Protein AF-A0A4Y9SA86-F1 (afdb_monomer_lite)

Sequence (161 aa):
MYVASLLFSCQLIPAGIRKAISAWRLDRHDAPFGTLFRFHHAPWYYLLTGADFKAGEKPDMVRVSAIVEVGKEPILYVGGLDDFFFAADGQLDRIVLQQVVRRPLSSDKPAAVSHCGNAEEAESGRFYPIDGDYLVIRYSDVKTLNVQFIKLTSSPMTTEA

Foldseek 3Di:
DVVVVVVVCVVVVVVVVLCCCVVVVCCAPPHDCVVVSPPPQAPVVCQQQVSPDDPVGGFPWKKKWFFFQDPNWTKIKIFTWDDWDADPSNHTFKTKGAFIWIATPVPDDDDPDPPDDDPVVVVVVRTHTDPDGIDMDTPVRTPDMDMDGHHDDPDPPPPDD

Organism: NCBI:txid2561931

Radius of gyration: 22.37 Å; chains: 1; bounding box: 58×39×77 Å

Structure (mmCIF, N/CA/C/O backbone):
data_AF-A0A4Y9SA86-F1
#
_entry.id   AF-A0A4Y9SA86-F1
#
loop_
_atom_site.group_PDB
_atom_site.id
_atom_site.type_symbol
_atom_site.label_atom_id
_atom_site.label_alt_id
_atom_site.label_comp_id
_atom_site.label_asym_id
_atom_site.label_entity_id
_atom_site.label_seq_id
_atom_site.pdbx_PDB_ins_code
_atom_site.Cartn_x
_atom_site.Cartn_y
_atom_site.Cartn_z
_atom_site.occupancy
_atom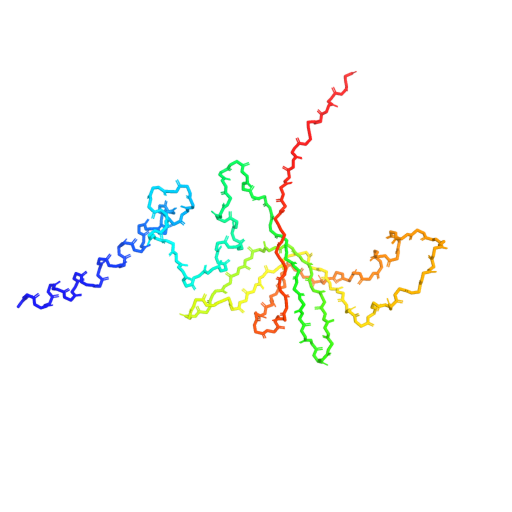_site.B_iso_or_equiv
_atom_site.auth_seq_id
_atom_site.auth_comp_id
_atom_site.auth_asym_id
_atom_site.auth_atom_id
_atom_site.pdbx_PDB_model_num
ATOM 1 N N . MET A 1 1 ? -0.689 -18.149 -45.519 1.00 65.19 1 MET A N 1
ATOM 2 C CA . MET A 1 1 ? 0.500 -18.009 -44.642 1.00 65.19 1 MET A CA 1
ATOM 3 C C . MET A 1 1 ? 0.654 -16.619 -44.023 1.00 65.19 1 MET A C 1
ATOM 5 O O . MET A 1 1 ? 1.072 -16.551 -42.879 1.00 65.19 1 MET A O 1
ATOM 9 N N . TYR A 1 2 ? 0.242 -15.537 -44.692 1.00 75.75 2 TYR A N 1
ATOM 10 C CA . TYR A 1 2 ? 0.373 -14.160 -44.182 1.00 75.75 2 TYR A CA 1
ATOM 11 C C . TYR A 1 2 ? -0.388 -13.868 -42.872 1.00 75.75 2 TYR A C 1
ATOM 13 O O . TYR A 1 2 ? 0.115 -13.179 -41.994 1.00 75.75 2 TYR A O 1
ATOM 21 N N . VAL A 1 3 ? -1.593 -14.427 -42.707 1.00 81.31 3 VAL A N 1
ATOM 22 C CA . VAL A 1 3 ? -2.420 -14.218 -41.500 1.00 81.31 3 VAL A CA 1
ATOM 23 C C . VAL A 1 3 ? -1.797 -14.878 -40.266 1.00 81.31 3 VAL A C 1
ATOM 25 O O . VAL A 1 3 ? -1.801 -14.295 -39.187 1.00 81.31 3 VAL A O 1
ATOM 28 N N . ALA A 1 4 ? -1.204 -16.064 -40.428 1.00 80.88 4 ALA A N 1
ATOM 29 C CA . ALA A 1 4 ? -0.566 -16.787 -39.331 1.00 80.88 4 ALA A CA 1
ATOM 30 C C . ALA A 1 4 ? 0.679 -16.052 -38.818 1.00 80.88 4 ALA A C 1
ATOM 32 O O . ALA A 1 4 ? 0.828 -15.896 -37.610 1.00 80.88 4 ALA A O 1
ATOM 33 N N . SER A 1 5 ? 1.525 -15.533 -39.718 1.00 84.00 5 SER A N 1
ATOM 34 C CA . SER A 1 5 ? 2.666 -14.701 -39.322 1.00 84.00 5 SER A CA 1
ATOM 35 C C . SER A 1 5 ? 2.214 -13.406 -38.645 1.00 84.00 5 SER A C 1
ATOM 37 O O . SER A 1 5 ? 2.801 -13.025 -37.641 1.00 84.00 5 SER A O 1
ATOM 39 N N . LEU A 1 6 ? 1.134 -12.771 -39.119 1.00 82.75 6 LEU A N 1
ATOM 40 C CA . LEU A 1 6 ? 0.610 -11.538 -38.523 1.00 82.75 6 LEU A CA 1
ATOM 41 C C . LEU A 1 6 ? 0.074 -11.760 -37.098 1.00 82.75 6 LEU A C 1
ATOM 43 O O . LEU A 1 6 ? 0.356 -10.965 -36.205 1.00 82.75 6 LEU A O 1
ATOM 47 N N . LEU A 1 7 ? -0.642 -12.867 -36.866 1.00 80.94 7 LEU A N 1
ATOM 48 C CA . LEU A 1 7 ? -1.132 -13.255 -35.538 1.00 80.94 7 LEU A CA 1
ATOM 49 C C . LEU A 1 7 ? 0.018 -13.595 -34.583 1.00 80.94 7 LEU A C 1
ATOM 51 O O . LEU A 1 7 ? -0.008 -13.190 -33.422 1.00 80.94 7 LEU A O 1
ATOM 55 N N . PHE A 1 8 ? 1.051 -14.285 -35.074 1.00 83.06 8 PHE A N 1
ATOM 56 C CA . PHE A 1 8 ? 2.235 -14.610 -34.278 1.00 83.06 8 PHE A CA 1
ATOM 57 C C . PHE A 1 8 ? 3.008 -13.347 -33.877 1.00 83.06 8 PHE A C 1
ATOM 59 O O . PHE A 1 8 ? 3.344 -13.161 -32.707 1.00 83.06 8 PHE A O 1
ATOM 66 N N . SER A 1 9 ? 3.228 -12.434 -34.826 1.00 78.94 9 SER A N 1
ATOM 67 C CA . SER A 1 9 ? 3.854 -11.135 -34.570 1.00 78.94 9 SER A CA 1
ATOM 68 C C . SER A 1 9 ? 3.028 -10.282 -33.602 1.00 78.94 9 SER A C 1
ATOM 70 O O . SER A 1 9 ? 3.594 -9.661 -32.706 1.00 78.94 9 SER A O 1
ATOM 72 N N . CYS A 1 10 ? 1.696 -10.299 -33.714 1.00 84.62 10 CYS A N 1
ATOM 73 C CA . CYS A 1 10 ? 0.794 -9.560 -32.828 1.00 84.62 10 CYS A CA 1
ATOM 74 C C . CYS A 1 10 ? 0.852 -10.036 -31.365 1.00 84.62 10 CYS A C 1
ATOM 76 O O . CYS A 1 10 ? 0.627 -9.235 -30.467 1.00 84.62 10 CYS A O 1
ATOM 78 N N . GLN A 1 11 ? 1.200 -11.298 -31.105 1.00 79.88 11 GLN A N 1
ATOM 79 C CA . GLN A 1 11 ? 1.331 -11.832 -29.741 1.00 79.88 11 GLN A CA 1
ATOM 80 C C . GLN A 1 11 ? 2.756 -11.680 -29.185 1.00 79.88 11 GLN A C 1
ATOM 82 O O . GLN A 1 11 ? 2.944 -11.314 -28.023 1.00 79.88 11 GLN A O 1
ATOM 87 N N . LEU A 1 12 ? 3.778 -11.922 -30.013 1.00 83.50 12 LEU A N 1
ATOM 88 C CA . LEU A 1 12 ? 5.174 -11.888 -29.570 1.00 83.50 12 LEU A CA 1
ATOM 89 C C . LEU A 1 12 ? 5.708 -10.470 -29.368 1.00 83.50 12 LEU A C 1
ATOM 91 O O . LEU A 1 12 ? 6.453 -10.237 -28.417 1.00 83.50 12 LEU A O 1
ATOM 95 N N . ILE A 1 13 ? 5.339 -9.525 -30.237 1.00 81.19 13 ILE A N 1
ATOM 96 C CA . ILE A 1 13 ? 5.860 -8.155 -30.171 1.00 81.19 13 ILE A CA 1
ATOM 97 C C . ILE A 1 13 ? 5.429 -7.464 -28.863 1.00 81.19 13 ILE A C 1
ATOM 99 O O . ILE A 1 13 ? 6.310 -6.979 -28.151 1.00 81.19 13 ILE A O 1
ATOM 103 N N . PRO A 1 14 ? 4.143 -7.471 -28.449 1.00 81.12 14 PRO A N 1
ATOM 104 C CA . PRO A 1 14 ? 3.737 -6.858 -27.184 1.00 81.12 14 PRO A CA 1
ATOM 105 C C . PRO A 1 14 ? 4.339 -7.552 -25.962 1.00 81.12 14 PRO A C 1
ATOM 107 O O . PRO A 1 14 ? 4.722 -6.880 -25.006 1.00 81.12 14 PRO A O 1
ATOM 110 N N . ALA A 1 15 ? 4.464 -8.884 -25.988 1.00 79.75 15 ALA A N 1
ATOM 111 C CA . ALA A 1 15 ? 5.085 -9.635 -24.900 1.00 79.75 15 ALA A CA 1
ATOM 112 C C . ALA A 1 15 ? 6.581 -9.300 -24.758 1.00 79.75 15 ALA A C 1
ATOM 114 O O . ALA A 1 15 ? 7.065 -9.087 -23.645 1.00 79.75 15 ALA A O 1
ATOM 115 N N . GLY A 1 16 ? 7.300 -9.197 -25.881 1.00 82.06 16 GLY A N 1
ATOM 116 C CA . GLY A 1 16 ? 8.707 -8.803 -25.923 1.00 82.06 16 GLY A CA 1
ATOM 117 C C . GLY A 1 16 ? 8.924 -7.370 -25.442 1.00 82.06 16 GLY A C 1
ATOM 118 O O . GLY A 1 16 ? 9.780 -7.138 -24.592 1.00 82.06 16 GLY A O 1
ATOM 119 N N . ILE A 1 17 ? 8.096 -6.431 -25.907 1.00 79.19 17 ILE A N 1
ATOM 120 C CA . ILE A 1 17 ? 8.123 -5.032 -25.460 1.00 79.19 17 ILE A CA 1
ATOM 121 C C . ILE A 1 17 ? 7.843 -4.947 -23.956 1.00 79.19 17 ILE A C 1
ATOM 123 O O . ILE A 1 17 ? 8.611 -4.324 -23.230 1.00 79.19 17 ILE A O 1
ATOM 127 N N . ARG A 1 18 ? 6.807 -5.633 -23.455 1.00 75.88 18 ARG A N 1
ATOM 128 C CA . ARG A 1 18 ? 6.474 -5.653 -22.022 1.00 75.88 18 ARG A CA 1
ATOM 129 C C . ARG A 1 18 ? 7.632 -6.188 -21.178 1.00 75.88 18 ARG A C 1
ATOM 131 O O . ARG A 1 18 ? 7.955 -5.596 -20.150 1.00 75.88 18 ARG A O 1
ATOM 138 N N . LYS A 1 19 ? 8.279 -7.270 -21.623 1.00 77.06 19 LYS A N 1
ATOM 139 C CA . LYS A 1 19 ? 9.437 -7.852 -20.933 1.00 77.06 19 LYS A CA 1
ATOM 140 C C . LYS A 1 19 ? 10.652 -6.921 -20.967 1.00 77.06 19 LYS A C 1
ATOM 142 O O . LYS A 1 19 ? 11.350 -6.810 -19.965 1.00 77.06 19 LYS A O 1
ATOM 147 N N . ALA A 1 20 ? 10.896 -6.237 -22.085 1.00 76.88 20 ALA A N 1
ATOM 148 C CA . ALA A 1 20 ? 11.976 -5.260 -22.201 1.00 76.88 20 ALA A CA 1
ATOM 149 C C . ALA A 1 20 ? 11.747 -4.051 -21.278 1.00 76.88 20 ALA A C 1
ATOM 151 O O . ALA A 1 20 ? 12.664 -3.647 -20.570 1.00 76.88 20 ALA A O 1
ATOM 152 N N . ILE A 1 21 ? 10.515 -3.534 -21.210 1.00 73.12 21 ILE A N 1
ATOM 153 C CA . ILE A 1 21 ? 10.146 -2.433 -20.309 1.00 73.12 21 ILE A CA 1
ATOM 154 C C . ILE A 1 21 ? 10.353 -2.839 -18.849 1.00 73.12 21 ILE A C 1
ATOM 156 O O . ILE A 1 21 ? 10.995 -2.097 -18.109 1.00 73.12 21 ILE A O 1
ATOM 160 N N . SER A 1 22 ? 9.876 -4.021 -18.438 1.00 68.56 22 SER A N 1
ATOM 161 C CA . SER A 1 22 ? 10.014 -4.463 -17.044 1.00 68.56 22 SER A CA 1
ATOM 162 C C . SER A 1 22 ? 11.466 -4.771 -16.669 1.00 68.56 22 SER A C 1
ATOM 164 O O . SER A 1 22 ? 11.882 -4.490 -15.548 1.00 68.56 22 SER A O 1
ATOM 166 N N . ALA A 1 23 ? 12.247 -5.343 -17.592 1.00 70.62 23 ALA A N 1
ATOM 167 C CA . ALA A 1 23 ? 13.644 -5.694 -17.348 1.00 70.62 23 ALA A CA 1
ATOM 168 C C . ALA A 1 23 ? 14.552 -4.459 -17.305 1.00 70.62 23 ALA A C 1
ATOM 170 O O . ALA A 1 23 ? 15.448 -4.385 -16.467 1.00 70.62 23 ALA A O 1
ATOM 171 N N . TRP A 1 24 ? 14.324 -3.486 -18.190 1.00 69.50 24 TRP A N 1
ATOM 172 C CA . TRP A 1 24 ? 15.140 -2.271 -18.275 1.00 69.50 24 TRP A CA 1
ATOM 173 C C . TRP A 1 24 ? 14.571 -1.101 -17.467 1.00 69.50 24 TRP A C 1
ATOM 175 O O . TRP A 1 24 ? 15.199 -0.047 -17.410 1.00 69.50 24 TRP A O 1
ATOM 185 N N . ARG A 1 25 ? 13.418 -1.291 -16.806 1.00 65.44 25 ARG A N 1
ATOM 186 C CA . ARG A 1 25 ? 12.728 -0.288 -15.970 1.00 65.44 25 ARG A CA 1
ATOM 187 C C . ARG A 1 25 ? 12.566 1.051 -16.697 1.00 65.44 25 ARG A C 1
ATOM 189 O O . ARG A 1 25 ? 12.752 2.122 -16.118 1.00 65.44 25 ARG A O 1
ATOM 196 N N . LEU A 1 26 ? 12.244 0.963 -17.990 1.00 63.12 26 LEU A N 1
ATOM 197 C CA . LEU A 1 26 ? 12.010 2.097 -18.896 1.00 63.12 26 LEU A CA 1
ATOM 198 C C . LEU A 1 26 ? 10.758 2.905 -18.522 1.00 63.12 26 LEU A C 1
ATOM 200 O O . LEU A 1 26 ? 10.499 3.946 -19.111 1.00 63.12 26 LEU A O 1
ATOM 204 N N . ASP A 1 27 ? 9.984 2.422 -17.555 1.00 60.31 27 ASP A N 1
ATOM 205 C CA . ASP A 1 27 ? 8.791 3.050 -17.002 1.00 60.31 27 ASP A CA 1
ATOM 206 C C . ASP A 1 27 ? 9.092 4.050 -15.869 1.00 60.31 27 ASP A C 1
ATOM 208 O O . ASP A 1 27 ? 8.177 4.676 -15.333 1.00 60.31 27 ASP A O 1
ATOM 212 N N . ARG A 1 28 ? 10.369 4.211 -15.490 1.00 64.62 28 ARG A N 1
ATOM 213 C CA . ARG A 1 28 ? 10.806 5.176 -14.472 1.00 64.62 28 ARG A CA 1
ATOM 214 C C . ARG A 1 28 ? 10.753 6.617 -14.971 1.00 64.62 28 ARG A C 1
ATOM 216 O O . ARG A 1 28 ? 11.015 6.898 -16.138 1.00 64.62 28 ARG A O 1
ATOM 223 N N . HIS A 1 29 ? 10.502 7.538 -14.040 1.00 57.50 29 HIS A N 1
ATOM 224 C CA . HIS A 1 29 ? 10.371 8.973 -14.309 1.00 57.50 29 HIS A CA 1
ATOM 225 C C . HIS A 1 29 ? 11.610 9.593 -14.995 1.00 57.50 29 HIS A C 1
ATOM 227 O O . HIS A 1 29 ? 11.463 10.483 -15.826 1.00 57.50 29 HIS A O 1
ATOM 233 N N . ASP A 1 30 ? 12.817 9.097 -14.699 1.00 59.47 30 ASP A N 1
ATOM 234 C CA . ASP A 1 30 ? 14.077 9.591 -15.286 1.00 59.47 30 ASP A CA 1
ATOM 235 C C . ASP A 1 30 ? 14.465 8.911 -16.621 1.00 59.47 30 ASP A C 1
ATOM 237 O O . ASP A 1 30 ? 15.519 9.210 -17.185 1.00 59.47 30 ASP A O 1
ATOM 241 N N . ALA A 1 31 ? 13.655 7.984 -17.149 1.00 61.34 31 ALA A N 1
ATOM 242 C CA . ALA A 1 31 ? 13.959 7.309 -18.410 1.00 61.34 31 ALA A CA 1
ATOM 243 C C . ALA A 1 31 ? 13.579 8.179 -19.627 1.00 61.34 31 ALA A C 1
ATOM 245 O O . ALA A 1 31 ? 12.500 8.786 -19.642 1.00 61.34 31 ALA A O 1
ATOM 246 N N . PRO A 1 32 ? 14.396 8.203 -20.702 1.00 53.12 32 PRO A N 1
ATOM 247 C CA . PRO A 1 32 ? 13.960 8.781 -21.965 1.00 53.12 32 PRO A CA 1
ATOM 248 C C . PRO A 1 32 ? 12.756 7.956 -22.450 1.00 53.12 32 PRO A C 1
ATOM 250 O O . PRO A 1 32 ? 12.890 6.755 -22.664 1.00 53.12 32 PRO A O 1
ATOM 253 N N . PHE A 1 33 ? 11.582 8.590 -22.572 1.00 55.81 33 PHE A N 1
ATOM 254 C CA . PHE A 1 33 ? 10.264 7.991 -22.886 1.00 55.81 33 PHE A CA 1
ATOM 255 C C . PHE A 1 33 ? 9.462 7.357 -21.728 1.00 55.81 33 PHE A C 1
ATOM 257 O O . PHE A 1 33 ? 8.470 6.672 -21.990 1.00 55.81 33 PHE A O 1
ATOM 264 N N . GLY A 1 34 ? 9.793 7.641 -20.463 1.00 57.44 34 GLY A N 1
ATOM 265 C CA . GLY A 1 34 ? 9.063 7.103 -19.301 1.00 57.44 34 GLY A CA 1
ATOM 266 C C . GLY A 1 34 ? 7.551 7.378 -19.296 1.00 57.44 34 GLY A C 1
ATOM 267 O O . GLY A 1 34 ? 6.768 6.533 -18.874 1.00 57.44 34 GLY A O 1
ATOM 268 N N . THR A 1 35 ? 7.102 8.507 -19.852 1.00 60.22 35 THR A N 1
ATOM 269 C CA . THR A 1 35 ? 5.672 8.854 -19.966 1.00 60.22 35 THR A CA 1
ATOM 270 C C . THR A 1 35 ? 4.889 7.974 -20.941 1.00 60.22 35 THR A C 1
ATOM 272 O O . THR A 1 35 ? 3.691 7.806 -20.748 1.00 60.22 35 THR A O 1
ATOM 275 N N . LEU A 1 36 ? 5.534 7.394 -21.959 1.00 57.97 36 LEU A N 1
ATOM 276 C CA . LEU A 1 36 ? 4.868 6.533 -22.945 1.00 57.97 36 LEU A CA 1
ATOM 277 C C . LEU A 1 36 ? 4.748 5.079 -22.459 1.00 57.97 36 LEU A C 1
ATOM 279 O O . LEU A 1 36 ? 3.822 4.371 -22.847 1.00 57.97 36 LEU A O 1
ATOM 283 N N . PHE A 1 37 ? 5.679 4.638 -21.608 1.00 62.06 37 PHE A N 1
ATOM 284 C CA . PHE A 1 37 ? 5.743 3.265 -21.092 1.00 62.06 37 PHE A CA 1
ATOM 285 C C . PHE A 1 37 ? 5.250 3.116 -19.649 1.00 62.06 37 PHE A C 1
ATOM 287 O O . PHE A 1 37 ? 5.254 2.005 -19.117 1.00 62.06 37 PHE A O 1
ATOM 294 N N . ARG A 1 38 ? 4.796 4.205 -19.018 1.00 66.31 38 ARG A N 1
ATOM 295 C CA . ARG A 1 38 ? 4.187 4.169 -17.688 1.00 66.31 38 ARG A CA 1
ATOM 296 C C . ARG A 1 38 ? 2.887 3.372 -17.737 1.00 66.31 38 ARG A C 1
ATOM 298 O O . ARG A 1 38 ? 1.981 3.664 -18.520 1.00 66.31 38 ARG A O 1
ATOM 305 N N . PHE A 1 39 ? 2.759 2.383 -16.860 1.00 66.75 39 PHE A N 1
ATOM 306 C CA . PHE A 1 39 ? 1.521 1.624 -16.737 1.00 66.75 39 PHE A CA 1
ATOM 307 C C . PHE A 1 39 ? 0.460 2.478 -16.034 1.00 66.75 39 PHE A C 1
ATOM 309 O O . PHE A 1 39 ? 0.342 2.467 -14.811 1.00 66.75 39 PHE A O 1
ATOM 316 N N . HIS A 1 40 ? -0.347 3.208 -16.809 1.00 65.38 40 HIS A N 1
ATOM 317 C CA . HIS A 1 40 ? -1.451 4.023 -16.279 1.00 65.38 40 HIS A CA 1
ATOM 318 C C . HIS A 1 40 ? -2.472 3.210 -15.466 1.00 65.38 40 HIS A C 1
ATOM 320 O O . HIS A 1 40 ? -3.128 3.752 -14.582 1.00 65.38 40 HIS A O 1
ATOM 326 N N . HIS A 1 41 ? -2.570 1.904 -15.727 1.00 62.81 41 HIS A N 1
ATOM 327 C CA . HIS A 1 41 ? -3.463 0.988 -15.018 1.00 62.81 41 HIS A CA 1
ATOM 328 C C . HIS A 1 41 ? -2.905 0.457 -13.684 1.00 62.81 41 HIS A C 1
ATOM 330 O O . HIS A 1 41 ? -3.626 -0.251 -12.993 1.00 62.81 41 HIS A O 1
ATOM 336 N N . ALA A 1 42 ? -1.666 0.794 -13.297 1.00 66.81 42 ALA A N 1
ATOM 337 C CA . ALA A 1 42 ? -1.042 0.316 -12.055 1.00 66.81 42 ALA A CA 1
ATOM 338 C C . ALA A 1 42 ? -0.475 1.466 -11.190 1.00 66.81 42 ALA A C 1
ATOM 340 O O . ALA A 1 42 ? 0.717 1.473 -10.870 1.00 66.81 42 ALA A O 1
ATOM 341 N N . PRO A 1 43 ? -1.297 2.455 -10.781 1.00 77.50 43 PRO A N 1
ATOM 342 C CA . PRO A 1 43 ? -0.825 3.610 -10.009 1.00 77.50 43 PRO A CA 1
ATOM 343 C C . PRO A 1 43 ? -0.179 3.206 -8.674 1.00 77.50 43 PRO A 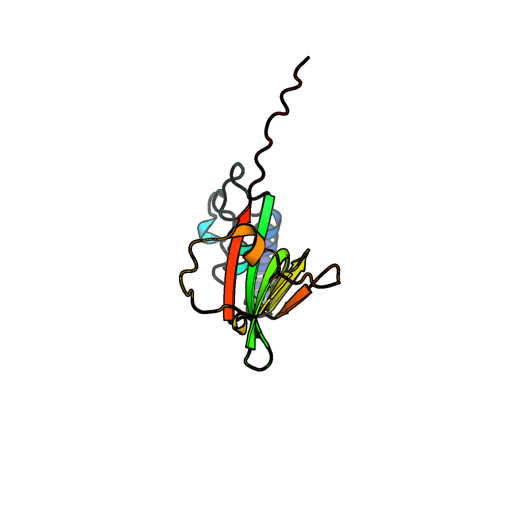C 1
ATOM 345 O O . PRO A 1 43 ? 0.818 3.798 -8.261 1.00 77.50 43 PRO A O 1
ATOM 348 N N . TRP A 1 44 ? -0.692 2.151 -8.035 1.00 81.94 44 TRP A N 1
ATOM 349 C CA . TRP A 1 44 ? -0.188 1.660 -6.752 1.00 81.94 44 TRP A CA 1
ATOM 350 C C . TRP A 1 44 ? 1.239 1.127 -6.832 1.00 81.94 44 TRP A C 1
ATOM 352 O O . TRP A 1 44 ? 1.981 1.267 -5.867 1.00 81.94 44 TRP A O 1
ATOM 362 N N . TYR A 1 45 ? 1.649 0.567 -7.977 1.00 82.00 45 TYR A N 1
ATOM 363 C CA . TYR A 1 45 ? 3.010 0.058 -8.146 1.00 82.00 45 TYR A CA 1
ATOM 364 C C . TYR A 1 45 ? 4.028 1.182 -7.962 1.00 82.00 45 TYR A C 1
ATOM 366 O O . TYR A 1 45 ? 4.974 1.046 -7.189 1.00 82.00 45 TYR A O 1
ATOM 374 N N . TYR A 1 46 ? 3.802 2.320 -8.618 1.00 81.38 46 TYR A N 1
ATOM 375 C CA . TYR A 1 46 ? 4.707 3.466 -8.550 1.00 81.38 46 TYR A CA 1
ATOM 376 C C . TYR A 1 46 ? 4.723 4.104 -7.161 1.00 81.38 46 TYR A C 1
ATOM 378 O O . TYR A 1 46 ? 5.796 4.433 -6.6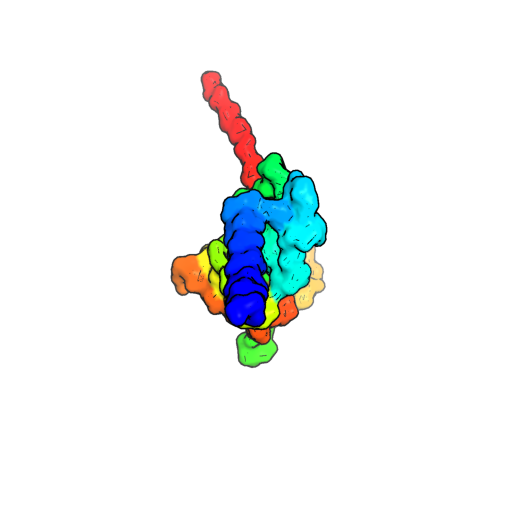52 1.00 81.38 46 TYR A O 1
ATOM 386 N N . LEU A 1 47 ? 3.549 4.201 -6.529 1.00 84.19 47 LEU A N 1
ATOM 387 C CA . LEU A 1 47 ? 3.401 4.742 -5.182 1.00 84.19 47 LEU A CA 1
ATOM 388 C C . LEU A 1 47 ? 4.131 3.875 -4.146 1.00 84.19 47 LEU A C 1
ATOM 390 O O . LEU A 1 47 ? 4.963 4.373 -3.399 1.00 84.19 47 LEU A O 1
ATOM 394 N N . LEU A 1 48 ? 3.858 2.572 -4.115 1.00 85.31 48 LEU A N 1
ATOM 395 C CA . LEU A 1 48 ? 4.366 1.672 -3.077 1.00 85.31 48 LEU A CA 1
ATOM 396 C C . LEU A 1 48 ? 5.849 1.324 -3.253 1.00 85.31 48 LEU A C 1
ATOM 398 O O . LEU A 1 48 ? 6.517 0.988 -2.282 1.00 85.31 48 LEU A O 1
ATOM 402 N N . THR A 1 49 ? 6.392 1.449 -4.466 1.00 80.31 49 THR A N 1
ATOM 403 C CA . THR A 1 49 ? 7.830 1.239 -4.719 1.00 80.31 49 THR A CA 1
ATOM 404 C C . THR A 1 49 ? 8.669 2.509 -4.598 1.00 80.31 49 THR A C 1
ATOM 406 O O . THR A 1 49 ? 9.900 2.425 -4.641 1.00 80.31 49 THR A O 1
ATOM 409 N N . GLY A 1 50 ? 8.037 3.685 -4.496 1.00 76.75 50 GLY A N 1
ATOM 410 C CA . GLY A 1 50 ? 8.735 4.968 -4.578 1.00 76.75 50 GLY A CA 1
ATOM 411 C C . GLY A 1 50 ? 9.447 5.161 -5.923 1.00 76.75 50 GLY A C 1
ATOM 412 O O . GLY A 1 50 ? 10.527 5.747 -5.981 1.00 76.75 50 GLY A O 1
ATOM 413 N N . ALA A 1 51 ? 8.888 4.628 -7.013 1.00 71.69 51 ALA A N 1
ATOM 414 C CA . ALA A 1 51 ? 9.515 4.677 -8.337 1.00 71.69 51 ALA A CA 1
ATOM 415 C C . ALA A 1 51 ? 9.549 6.085 -8.959 1.00 71.69 51 ALA A C 1
ATOM 417 O O . ALA A 1 51 ? 10.301 6.302 -9.909 1.00 71.69 51 ALA A O 1
ATOM 418 N N . ASP A 1 52 ? 8.765 7.022 -8.421 1.00 73.94 52 ASP A N 1
ATOM 419 C CA . ASP A 1 52 ? 8.739 8.423 -8.852 1.00 73.94 52 ASP A CA 1
ATOM 420 C C . ASP A 1 52 ? 9.873 9.272 -8.229 1.00 73.94 52 ASP A C 1
ATOM 422 O O . ASP A 1 52 ? 10.065 10.419 -8.628 1.00 73.94 52 ASP A O 1
ATOM 426 N N . PHE A 1 53 ? 10.661 8.727 -7.290 1.00 75.38 53 PHE A N 1
ATOM 427 C CA . PHE A 1 53 ? 11.815 9.429 -6.718 1.00 75.38 53 PHE A CA 1
ATOM 428 C C . PHE A 1 53 ? 13.061 9.303 -7.603 1.00 75.38 53 PHE A C 1
ATOM 430 O O . PHE A 1 53 ? 13.362 8.233 -8.143 1.00 75.38 53 PHE A O 1
ATOM 437 N N . LYS A 1 54 ? 13.843 10.386 -7.688 1.00 75.00 54 LYS A N 1
ATOM 438 C CA . LYS A 1 54 ? 15.163 10.376 -8.338 1.00 75.00 54 LYS A CA 1
ATOM 439 C C . LYS A 1 54 ? 16.110 9.426 -7.608 1.00 75.00 54 LYS A C 1
ATOM 441 O O . LYS A 1 54 ? 15.975 9.199 -6.407 1.00 75.00 54 LYS A O 1
ATOM 446 N N . ALA A 1 55 ? 17.134 8.922 -8.300 1.00 69.00 55 ALA A N 1
ATOM 447 C CA . ALA A 1 55 ? 18.067 7.934 -7.740 1.00 69.00 55 ALA A CA 1
ATOM 448 C C . ALA A 1 55 ? 18.701 8.341 -6.387 1.00 69.00 55 ALA A C 1
ATOM 450 O O . ALA A 1 55 ? 18.901 7.480 -5.537 1.00 69.00 55 ALA A O 1
ATOM 451 N N . GLY A 1 56 ? 18.971 9.636 -6.162 1.00 69.81 56 GLY A N 1
ATOM 452 C CA . GLY A 1 56 ? 19.517 10.160 -4.896 1.00 69.81 56 GLY A CA 1
ATOM 453 C C . GLY A 1 56 ? 18.479 10.473 -3.805 1.00 69.81 56 GLY A C 1
ATOM 454 O O . GLY A 1 56 ? 18.843 10.778 -2.667 1.00 69.81 56 GLY A O 1
ATOM 455 N N . GLU A 1 57 ? 17.190 10.409 -4.131 1.00 75.12 57 GLU A N 1
ATOM 456 C CA . GLU A 1 57 ? 16.054 10.709 -3.246 1.00 75.12 57 GLU A CA 1
ATOM 457 C C . GLU A 1 57 ? 15.204 9.476 -2.943 1.00 75.12 57 GLU A C 1
ATOM 459 O O . GLU A 1 57 ? 14.200 9.581 -2.241 1.00 75.12 57 GLU A O 1
ATOM 464 N N . LYS A 1 58 ? 15.607 8.307 -3.453 1.00 79.38 58 LYS A N 1
ATOM 465 C CA . LYS A 1 58 ? 14.882 7.063 -3.244 1.00 79.38 58 LYS A CA 1
ATOM 466 C C . LYS A 1 58 ? 14.731 6.789 -1.737 1.00 79.38 58 LYS A C 1
ATOM 468 O O . LYS A 1 58 ? 15.730 6.859 -1.020 1.00 79.38 58 LYS A O 1
ATOM 473 N N . PRO A 1 59 ? 13.516 6.471 -1.262 1.00 82.75 59 PRO A N 1
ATOM 474 C CA . PRO A 1 59 ? 13.303 6.109 0.130 1.00 82.75 59 PRO A CA 1
ATOM 475 C C . PRO A 1 59 ? 13.982 4.782 0.467 1.00 82.75 59 PRO A C 1
ATOM 477 O O . PRO A 1 59 ? 14.035 3.870 -0.364 1.00 82.75 59 PRO A O 1
ATOM 480 N N . ASP A 1 60 ? 14.456 4.678 1.705 1.00 85.56 60 ASP A N 1
ATOM 481 C CA . ASP A 1 60 ? 15.019 3.448 2.261 1.00 85.56 60 ASP A CA 1
ATOM 482 C C . ASP A 1 60 ? 13.907 2.495 2.706 1.00 85.56 60 ASP A C 1
ATOM 484 O O . ASP A 1 60 ? 14.030 1.282 2.560 1.00 85.56 60 ASP A O 1
ATOM 488 N N . MET A 1 61 ? 12.797 3.049 3.209 1.00 87.06 61 MET A N 1
ATOM 489 C CA . MET A 1 61 ? 11.652 2.281 3.689 1.00 87.06 61 MET A CA 1
ATOM 490 C C . MET A 1 61 ? 10.330 2.990 3.389 1.00 87.06 61 MET A C 1
ATOM 492 O O . MET A 1 61 ? 10.235 4.220 3.410 1.00 87.06 61 MET A O 1
ATOM 496 N N . VAL A 1 62 ? 9.286 2.196 3.149 1.00 91.00 62 VAL A N 1
ATOM 497 C CA . VAL A 1 62 ? 7.910 2.671 2.994 1.00 91.00 62 VAL A CA 1
ATOM 498 C C . VAL A 1 62 ? 7.111 2.228 4.211 1.00 91.00 62 VAL A C 1
ATOM 500 O O . VAL A 1 62 ? 7.026 1.040 4.510 1.00 91.00 62 VAL A O 1
ATOM 503 N N . ARG A 1 63 ? 6.527 3.182 4.930 1.00 92.31 63 ARG A N 1
ATOM 504 C CA . ARG A 1 63 ? 5.647 2.930 6.071 1.00 92.31 63 ARG A CA 1
ATOM 505 C C . ARG A 1 63 ? 4.205 3.155 5.649 1.00 92.31 63 ARG A C 1
ATOM 507 O O . ARG A 1 63 ? 3.882 4.168 5.034 1.00 92.31 63 ARG A O 1
ATOM 514 N N . VAL A 1 64 ? 3.332 2.223 5.997 1.00 93.88 64 VAL A N 1
ATOM 515 C CA . VAL A 1 64 ? 1.920 2.254 5.618 1.00 93.88 64 VAL A CA 1
ATOM 516 C C . VAL A 1 64 ? 1.059 2.362 6.866 1.00 93.88 64 VAL A C 1
ATOM 518 O O . VAL A 1 64 ? 1.308 1.699 7.871 1.00 93.88 64 VAL A O 1
ATOM 521 N N . SER A 1 65 ? 0.045 3.223 6.799 1.00 93.50 65 SER A N 1
ATOM 522 C CA . SER A 1 65 ? -1.018 3.319 7.799 1.00 93.50 65 SER A CA 1
ATOM 523 C C . SER A 1 65 ? -2.356 3.048 7.123 1.00 93.50 65 SER A C 1
ATOM 525 O O . SER A 1 65 ? -2.774 3.809 6.252 1.00 93.50 65 SER A O 1
ATOM 527 N N . ALA A 1 66 ? -3.013 1.958 7.500 1.00 94.06 66 ALA A N 1
ATOM 528 C CA . ALA A 1 66 ? -4.270 1.517 6.914 1.00 94.06 66 ALA A CA 1
ATOM 529 C C . ALA A 1 66 ? -5.379 1.527 7.968 1.00 94.06 66 ALA A C 1
ATOM 531 O O . ALA A 1 66 ? -5.218 0.960 9.047 1.00 94.06 66 ALA A O 1
ATOM 53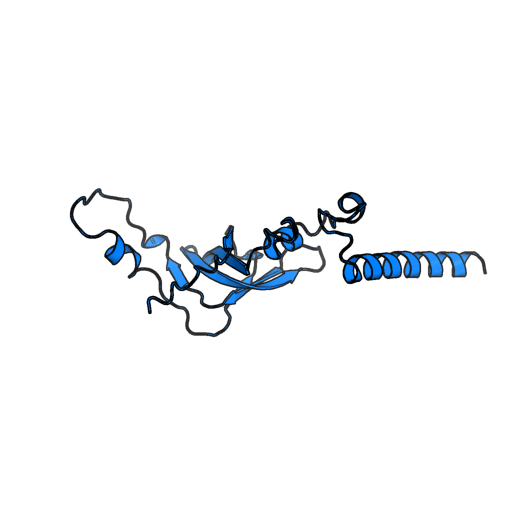2 N N . ILE A 1 67 ? -6.516 2.145 7.652 1.00 93.88 67 ILE A N 1
ATOM 533 C CA . ILE A 1 67 ? -7.735 2.025 8.457 1.00 93.88 67 ILE A CA 1
ATOM 534 C C . ILE A 1 67 ? -8.560 0.885 7.873 1.00 93.88 67 ILE A C 1
ATOM 536 O O . ILE A 1 67 ? -8.966 0.951 6.712 1.00 93.88 67 ILE A O 1
ATOM 540 N N . VAL A 1 68 ? -8.815 -0.139 8.679 1.00 92.94 68 VAL A N 1
ATOM 541 C CA . VAL A 1 68 ? -9.588 -1.328 8.304 1.00 92.94 68 VAL A CA 1
ATOM 542 C C . VAL A 1 68 ? -10.832 -1.392 9.178 1.00 92.94 68 VAL A C 1
ATOM 544 O O . VAL A 1 68 ? -10.764 -1.166 10.386 1.00 92.94 68 VAL A O 1
ATOM 547 N N . GLU A 1 69 ? -11.976 -1.687 8.569 1.00 89.06 69 GLU A N 1
ATOM 548 C CA . GLU A 1 69 ? -13.232 -1.856 9.300 1.00 89.06 69 GLU A CA 1
ATOM 549 C C . GLU A 1 69 ? -13.407 -3.326 9.695 1.00 89.06 69 GLU A C 1
ATOM 551 O O . GLU A 1 69 ? -13.632 -4.186 8.845 1.00 89.06 69 GLU A O 1
ATOM 556 N N . VAL A 1 70 ? -13.325 -3.619 10.993 1.00 85.88 70 VAL A N 1
ATOM 557 C CA . VAL A 1 70 ? -13.547 -4.963 11.539 1.00 85.88 70 VAL A CA 1
ATOM 558 C C . VAL A 1 70 ? -14.813 -4.925 12.380 1.00 85.88 70 VAL A C 1
ATOM 560 O O . VAL A 1 70 ? -14.858 -4.275 13.417 1.00 85.88 70 VAL A O 1
ATOM 563 N N . GLY A 1 71 ? -15.879 -5.586 11.924 1.00 82.94 71 GLY A N 1
ATOM 564 C CA . GLY A 1 71 ? -17.123 -5.677 12.699 1.00 82.94 71 GLY A CA 1
ATOM 565 C C . GLY A 1 71 ? -17.770 -4.324 13.034 1.00 82.94 71 GLY A C 1
ATOM 566 O O . GLY A 1 71 ? -18.401 -4.214 14.079 1.00 82.94 71 GLY A O 1
ATOM 567 N N . LYS A 1 72 ? -17.643 -3.323 12.144 1.00 82.31 72 LYS A N 1
ATOM 568 C CA . LYS A 1 72 ? -18.069 -1.912 12.310 1.00 82.31 72 LYS A CA 1
ATOM 569 C C . LYS A 1 72 ? -17.183 -1.047 13.209 1.00 82.31 72 LYS A C 1
ATOM 571 O O . LYS A 1 72 ? -17.498 0.122 13.423 1.00 82.31 72 LYS A O 1
ATOM 576 N N . GLU A 1 73 ? -16.066 -1.575 13.696 1.00 86.75 73 GLU A N 1
ATOM 577 C CA . GLU A 1 73 ? -15.062 -0.783 14.399 1.00 86.75 73 GLU A CA 1
ATOM 578 C C . GLU A 1 73 ? -13.895 -0.454 13.461 1.00 86.75 73 GLU A C 1
ATOM 580 O O . GLU A 1 73 ? -13.299 -1.362 12.870 1.00 86.75 73 GLU A O 1
ATOM 585 N N . PRO A 1 74 ? -13.543 0.832 13.291 1.00 90.88 74 PRO A N 1
ATOM 586 C CA . PRO A 1 74 ? -12.370 1.203 12.522 1.00 90.88 74 PRO A CA 1
ATOM 587 C C . PRO A 1 74 ? -11.103 1.006 13.364 1.00 90.88 74 PRO A C 1
ATOM 589 O O . PRO A 1 74 ? -10.913 1.631 14.414 1.00 90.88 74 PRO A O 1
ATOM 592 N N . ILE A 1 75 ? -10.217 0.140 12.879 1.00 91.44 75 ILE A N 1
ATOM 593 C CA . ILE A 1 75 ? -8.919 -0.158 13.482 1.00 91.44 75 ILE A CA 1
ATOM 594 C C . ILE A 1 75 ? -7.826 0.392 12.572 1.00 91.44 75 ILE A C 1
ATOM 596 O O . ILE A 1 75 ? -7.801 0.127 11.370 1.00 91.44 75 ILE A O 1
ATOM 600 N N . LEU A 1 76 ? -6.908 1.155 13.156 1.00 92.25 76 LEU A N 1
ATOM 601 C CA . LEU A 1 76 ? -5.712 1.640 12.489 1.00 92.25 76 LEU A CA 1
ATOM 602 C C . LEU A 1 76 ? -4.592 0.603 12.619 1.00 92.25 76 LEU A C 1
ATOM 604 O O . LEU A 1 76 ? -4.192 0.257 13.730 1.00 92.25 76 LEU A O 1
ATOM 608 N N . TYR A 1 77 ? -4.066 0.159 11.486 1.00 93.25 77 TYR A N 1
ATOM 609 C CA . TYR A 1 77 ? -2.873 -0.672 11.376 1.00 93.25 77 TYR A CA 1
ATOM 610 C C . TYR A 1 77 ? -1.721 0.174 10.849 1.00 93.25 77 TYR A C 1
ATOM 612 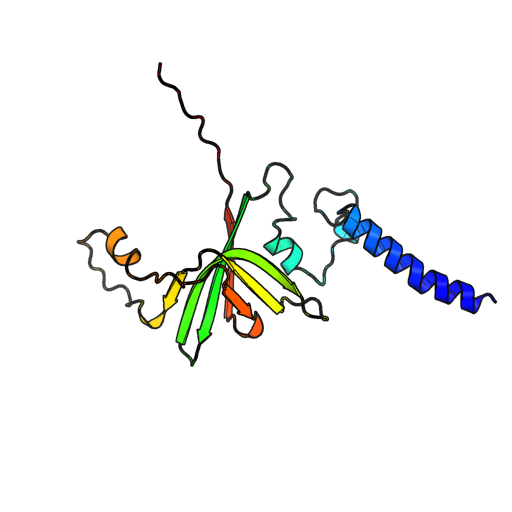O O . TYR A 1 77 ? -1.870 0.849 9.831 1.00 93.25 77 TYR A O 1
ATOM 620 N N . VAL A 1 78 ? -0.573 0.138 11.521 1.00 92.69 78 VAL A N 1
ATOM 621 C CA . VAL A 1 78 ? 0.626 0.879 11.109 1.00 92.69 78 VAL A CA 1
ATOM 622 C C . VAL A 1 78 ? 1.818 -0.061 11.090 1.00 92.69 78 VAL A C 1
ATOM 624 O O . VAL A 1 78 ? 2.092 -0.700 12.100 1.00 92.69 78 VAL A O 1
ATOM 627 N N . GLY A 1 79 ? 2.549 -0.117 9.979 1.00 92.94 79 GLY A N 1
ATOM 628 C CA . GLY A 1 79 ? 3.722 -0.984 9.840 1.00 92.94 79 GLY A CA 1
ATOM 629 C C . GLY A 1 79 ? 4.612 -0.615 8.657 1.00 92.94 79 GLY A C 1
ATOM 630 O O . GLY A 1 79 ? 4.298 0.302 7.890 1.00 92.94 79 GLY A O 1
ATOM 631 N N . GLY A 1 80 ? 5.736 -1.315 8.525 1.00 93.75 80 GLY A N 1
ATOM 632 C CA . GLY A 1 80 ? 6.587 -1.254 7.335 1.00 93.75 80 GLY A CA 1
ATOM 633 C C . GLY A 1 80 ? 5.974 -2.078 6.207 1.00 93.75 80 GLY A C 1
ATOM 634 O O . GLY A 1 80 ? 5.456 -3.161 6.460 1.00 93.75 80 GLY A O 1
ATOM 635 N N . LEU A 1 81 ? 5.989 -1.563 4.980 1.00 94.12 81 LEU A N 1
ATOM 636 C CA . LEU A 1 81 ? 5.562 -2.316 3.805 1.00 94.12 81 LEU A CA 1
ATOM 637 C C . LEU A 1 81 ? 6.660 -3.300 3.408 1.00 94.12 81 LEU A C 1
ATOM 639 O O . LEU A 1 81 ? 7.774 -2.876 3.104 1.00 94.12 81 LEU A O 1
ATOM 643 N N . ASP A 1 82 ? 6.314 -4.581 3.377 1.00 93.38 82 ASP A N 1
ATOM 644 C CA . ASP A 1 82 ? 7.201 -5.645 2.913 1.00 93.38 82 ASP A CA 1
ATOM 645 C C . ASP A 1 82 ? 6.884 -6.031 1.463 1.00 93.38 82 ASP A C 1
ATOM 647 O O . ASP A 1 82 ? 7.744 -5.923 0.591 1.00 93.38 82 ASP A O 1
ATOM 651 N N . ASP A 1 83 ? 5.624 -6.377 1.181 1.00 92.50 83 ASP A N 1
ATOM 652 C CA . ASP A 1 83 ? 5.189 -6.799 -0.155 1.00 92.50 83 ASP A CA 1
ATOM 653 C C . ASP A 1 83 ? 3.742 -6.373 -0.460 1.00 92.50 83 ASP A C 1
ATOM 655 O O . ASP A 1 83 ? 2.974 -5.978 0.423 1.00 92.50 83 ASP A O 1
ATOM 659 N N . PHE A 1 84 ? 3.346 -6.430 -1.729 1.00 92.88 84 PHE A N 1
ATOM 660 C CA . PHE A 1 84 ? 1.997 -6.115 -2.186 1.00 92.88 84 PHE A CA 1
ATOM 661 C C . PHE A 1 84 ? 1.651 -6.858 -3.478 1.00 92.88 84 PHE A C 1
ATOM 663 O O . PHE A 1 84 ? 2.481 -7.052 -4.362 1.00 92.88 84 PHE A O 1
ATOM 670 N N . PHE A 1 85 ? 0.381 -7.234 -3.617 1.00 91.44 85 PHE A N 1
ATOM 671 C CA . PHE A 1 85 ? -0.093 -8.014 -4.757 1.00 91.44 85 PHE A CA 1
ATOM 672 C C . PHE A 1 85 ? -1.220 -7.300 -5.484 1.00 91.44 85 PHE A C 1
ATOM 674 O O . PHE A 1 85 ? -2.043 -6.613 -4.875 1.00 91.44 85 PHE A O 1
ATOM 681 N N . PHE A 1 86 ? -1.269 -7.519 -6.794 1.00 88.50 86 PHE A N 1
ATOM 682 C CA . PHE A 1 86 ? -2.310 -7.003 -7.670 1.00 88.50 86 PHE A CA 1
ATOM 683 C C . PHE A 1 86 ? -3.303 -8.090 -8.052 1.00 88.50 86 PHE A C 1
ATOM 685 O O . PHE A 1 86 ? -2.928 -9.244 -8.269 1.00 88.50 86 PHE A O 1
ATOM 692 N N . ALA A 1 87 ? -4.560 -7.693 -8.196 1.00 87.44 87 ALA A N 1
ATOM 693 C CA . ALA A 1 87 ? -5.573 -8.497 -8.851 1.00 87.44 87 ALA A CA 1
ATOM 694 C C . ALA A 1 87 ? -5.371 -8.488 -10.378 1.00 87.44 87 ALA A C 1
ATOM 696 O O . ALA A 1 87 ? -4.592 -7.710 -10.937 1.00 87.44 87 ALA A O 1
ATOM 697 N N . ALA A 1 88 ? -6.079 -9.380 -11.075 1.00 83.19 88 ALA A N 1
ATOM 698 C CA . ALA A 1 88 ? -5.981 -9.523 -12.530 1.00 83.19 88 ALA A CA 1
ATOM 699 C C . ALA A 1 88 ? -6.399 -8.256 -13.306 1.00 83.19 88 ALA A C 1
ATOM 701 O O . ALA A 1 88 ? -6.027 -8.093 -14.467 1.00 83.19 88 ALA A O 1
ATOM 702 N N . ASP A 1 89 ? -7.156 -7.366 -12.668 1.00 80.88 89 ASP A N 1
ATOM 703 C CA . ASP A 1 89 ? -7.595 -6.070 -13.189 1.00 80.88 89 ASP A CA 1
ATOM 704 C C . ASP A 1 89 ? -6.560 -4.941 -12.995 1.00 80.88 89 ASP A C 1
ATOM 706 O O . ASP A 1 89 ? -6.767 -3.831 -13.486 1.00 80.88 89 ASP A O 1
ATOM 710 N N . GLY A 1 90 ? -5.444 -5.212 -12.308 1.00 76.81 90 GLY A N 1
ATOM 711 C CA . GLY A 1 90 ? -4.410 -4.228 -11.981 1.00 76.81 90 GLY A CA 1
ATOM 712 C C . GLY A 1 90 ? -4.683 -3.412 -10.712 1.00 76.81 90 GLY A C 1
ATOM 713 O O . GLY A 1 90 ? -3.877 -2.546 -10.366 1.00 76.81 90 GLY A O 1
ATOM 714 N N . GLN A 1 91 ? -5.779 -3.682 -9.994 1.00 85.38 91 GLN A N 1
ATOM 715 C CA . GLN A 1 91 ? -6.041 -3.081 -8.688 1.00 85.38 91 GLN A CA 1
ATOM 716 C C . GLN A 1 91 ? -5.198 -3.740 -7.599 1.00 85.38 91 GLN A C 1
ATOM 718 O O . GLN A 1 91 ? -4.765 -4.886 -7.722 1.00 85.38 91 GLN A O 1
ATOM 723 N N . LEU A 1 92 ? -4.956 -3.001 -6.518 1.00 89.81 92 LEU A N 1
ATOM 724 C CA . LEU A 1 92 ? -4.286 -3.540 -5.342 1.00 89.81 92 LEU A CA 1
ATOM 725 C C . LEU A 1 92 ? -5.211 -4.569 -4.671 1.00 89.81 92 LEU A C 1
ATOM 727 O O . LEU A 1 92 ? -6.346 -4.248 -4.336 1.00 89.81 92 LEU A O 1
ATOM 731 N N . ASP A 1 93 ? -4.736 -5.802 -4.501 1.00 92.50 93 ASP A N 1
ATOM 732 C CA . ASP A 1 93 ? -5.494 -6.903 -3.887 1.00 92.50 93 ASP A CA 1
ATOM 733 C C . ASP A 1 93 ? -5.187 -7.001 -2.392 1.00 92.50 93 ASP A C 1
ATOM 735 O O . ASP A 1 93 ? -6.078 -6.911 -1.547 1.00 92.50 93 ASP A O 1
ATOM 739 N N . ARG A 1 94 ? -3.904 -7.131 -2.045 1.00 93.44 94 ARG A N 1
ATOM 740 C CA . ARG A 1 94 ? -3.461 -7.235 -0.652 1.00 93.44 94 ARG A CA 1
ATOM 741 C C . ARG A 1 94 ? -2.112 -6.567 -0.438 1.00 93.44 94 ARG A C 1
ATOM 743 O O . ARG A 1 94 ? -1.276 -6.540 -1.340 1.00 93.44 94 ARG A O 1
ATOM 750 N N . ILE A 1 95 ? -1.910 -6.083 0.777 1.00 94.62 95 ILE A N 1
ATOM 751 C CA . ILE A 1 95 ? -0.638 -5.552 1.267 1.00 94.62 95 ILE A CA 1
ATOM 752 C C . ILE A 1 95 ? -0.127 -6.431 2.401 1.00 94.62 95 ILE A C 1
ATOM 754 O O . ILE A 1 95 ? -0.912 -6.949 3.199 1.00 94.62 95 ILE A O 1
ATOM 758 N N . VAL A 1 96 ? 1.187 -6.596 2.454 1.00 95.19 96 VAL A N 1
ATOM 759 C CA . VAL A 1 96 ? 1.901 -7.341 3.483 1.00 95.19 96 VAL A CA 1
ATOM 760 C C . VAL A 1 96 ? 2.736 -6.350 4.272 1.00 95.19 96 VAL A C 1
ATOM 762 O O . VAL A 1 96 ? 3.569 -5.631 3.719 1.00 95.19 96 VAL A O 1
ATOM 765 N N . LEU A 1 97 ? 2.468 -6.286 5.569 1.00 94.50 97 LEU A N 1
ATOM 766 C CA . LEU A 1 97 ? 3.112 -5.362 6.485 1.00 94.50 97 LEU A CA 1
ATOM 767 C C . LEU A 1 97 ? 3.924 -6.129 7.531 1.00 94.50 97 LEU A C 1
ATOM 769 O O . LEU A 1 97 ? 3.484 -7.167 8.023 1.00 94.50 97 LEU A O 1
ATOM 773 N N . GLN A 1 98 ? 5.072 -5.578 7.908 1.00 94.12 98 GLN A N 1
ATOM 774 C CA . GLN A 1 98 ? 5.929 -6.054 8.993 1.00 94.12 98 GLN A CA 1
ATOM 775 C C . GLN A 1 98 ? 5.900 -5.085 10.175 1.00 94.12 98 GLN A C 1
ATOM 777 O O . GLN A 1 98 ? 5.602 -3.894 10.018 1.00 94.12 98 GLN A O 1
ATOM 782 N N . GLN A 1 99 ? 6.244 -5.603 11.361 1.00 90.81 99 GLN A N 1
ATOM 783 C CA . GLN A 1 99 ? 6.334 -4.833 12.611 1.00 90.81 99 GLN A CA 1
ATOM 784 C C . GLN A 1 99 ? 5.069 -3.998 12.863 1.00 90.81 99 GLN A C 1
ATOM 786 O O . GLN A 1 99 ? 5.125 -2.794 13.130 1.00 90.81 99 GLN A O 1
ATOM 791 N N . VAL A 1 100 ? 3.907 -4.636 12.699 1.00 92.06 100 VAL A N 1
ATOM 792 C CA . VAL A 1 100 ? 2.629 -3.930 12.702 1.00 92.06 100 VAL A CA 1
ATOM 793 C C . VAL A 1 100 ? 2.133 -3.691 14.116 1.00 92.06 100 VAL A C 1
ATOM 795 O O . VAL A 1 100 ? 2.082 -4.594 14.950 1.00 92.06 100 VAL A O 1
ATOM 798 N N . VAL A 1 101 ? 1.670 -2.470 14.347 1.00 91.38 101 VAL A N 1
ATOM 799 C CA . VAL A 1 101 ? 0.903 -2.100 15.532 1.00 91.38 101 VAL A CA 1
ATOM 800 C C . VAL A 1 101 ? -0.546 -1.818 15.152 1.00 91.38 101 VAL A C 1
ATOM 802 O O . VAL A 1 101 ? -0.824 -1.242 14.096 1.00 91.38 101 VAL A O 1
ATOM 805 N N . ARG A 1 102 ? -1.478 -2.213 16.022 1.00 90.75 102 ARG A N 1
ATOM 806 C CA . ARG A 1 102 ? -2.907 -1.899 15.905 1.00 90.75 102 ARG A CA 1
ATOM 807 C C . ARG A 1 102 ? -3.340 -0.876 16.947 1.00 90.75 102 ARG A C 1
ATOM 809 O O . ARG A 1 102 ? -2.904 -0.929 18.097 1.00 90.75 102 ARG A O 1
ATOM 816 N N . ARG A 1 103 ? -4.261 0.002 16.558 1.00 88.56 103 ARG A N 1
ATOM 817 C CA . ARG A 1 103 ? -4.927 0.972 17.434 1.00 88.56 103 ARG A CA 1
ATOM 818 C C . ARG A 1 103 ? -6.408 1.096 17.050 1.00 88.56 103 ARG A C 1
ATOM 820 O O . ARG A 1 103 ? -6.701 1.553 15.947 1.00 88.56 103 ARG A O 1
ATOM 827 N N . PRO A 1 104 ? -7.354 0.713 17.922 1.00 86.62 104 PRO A N 1
ATOM 828 C CA . PRO A 1 104 ? -8.774 0.997 17.714 1.00 86.62 104 PRO A CA 1
ATOM 829 C C . PRO A 1 104 ? -9.043 2.505 17.788 1.00 86.62 104 PRO A C 1
ATOM 831 O O . PRO A 1 104 ? -8.676 3.144 18.775 1.00 86.62 104 PRO A O 1
ATOM 834 N N . LEU A 1 105 ? -9.712 3.082 16.784 1.00 82.12 105 LEU A N 1
ATOM 835 C CA . LEU A 1 105 ? -10.036 4.519 16.796 1.00 82.12 105 LEU A CA 1
ATOM 836 C C . LEU A 1 105 ? -11.179 4.857 17.764 1.00 82.12 105 LEU A C 1
ATOM 838 O O . LEU A 1 105 ? -11.288 5.990 18.215 1.00 82.12 105 LEU A O 1
ATOM 842 N N . SER A 1 106 ? -12.005 3.878 18.143 1.00 77.38 106 SER A N 1
ATOM 843 C CA . SER A 1 106 ? -13.061 4.038 19.157 1.00 77.38 106 SER A CA 1
ATOM 844 C C . SER A 1 106 ? -12.521 4.448 20.534 1.00 77.38 106 SER A C 1
ATOM 846 O O . SER A 1 106 ? -13.245 5.027 21.341 1.00 77.38 106 SER A O 1
ATOM 848 N N . SER A 1 107 ? -11.242 4.164 20.799 1.00 66.88 107 SER A N 1
ATOM 849 C CA . SER A 1 107 ? -10.552 4.500 22.048 1.00 66.88 107 SER A CA 1
ATOM 850 C C . SER A 1 107 ? -9.934 5.907 22.037 1.00 66.88 107 SER A C 1
ATOM 852 O O . SER A 1 107 ? -9.375 6.348 23.048 1.00 66.88 107 SER A O 1
ATOM 854 N N . ASP A 1 108 ? -10.048 6.638 20.924 1.00 69.38 108 ASP A N 1
ATOM 855 C CA . ASP A 1 108 ? -9.621 8.029 20.841 1.00 69.38 108 ASP A CA 1
ATOM 856 C C . ASP A 1 108 ? -10.690 8.929 21.457 1.00 69.38 108 ASP A C 1
ATOM 858 O O . ASP A 1 108 ? -11.686 9.300 20.839 1.00 69.38 108 ASP A O 1
ATOM 862 N N . LYS A 1 109 ? -10.488 9.264 22.737 1.00 65.06 109 LYS A N 1
ATOM 863 C CA . LYS A 1 109 ? -11.306 10.263 23.431 1.00 65.06 109 LYS A CA 1
ATOM 864 C C . LYS A 1 109 ? -11.293 11.581 22.640 1.00 65.06 109 LYS A C 1
ATOM 866 O O . LYS A 1 109 ? -10.211 12.005 22.224 1.00 65.06 109 LYS A O 1
ATOM 871 N N . PRO A 1 110 ? -12.434 12.284 22.507 1.00 54.78 110 PRO A N 1
ATOM 872 C CA . PRO A 1 110 ? -12.412 13.668 22.059 1.00 54.78 110 PRO A CA 1
ATOM 873 C C . PRO A 1 110 ? -11.563 14.460 23.055 1.00 54.78 110 PRO A C 1
ATOM 875 O O . PRO A 1 110 ? -11.719 14.299 24.267 1.00 54.78 110 PRO A O 1
ATOM 878 N N . ALA A 1 111 ? -10.623 15.250 22.544 1.00 51.59 111 ALA A N 1
ATOM 879 C CA . ALA A 1 111 ? -9.684 16.027 23.337 1.00 51.59 111 ALA A CA 1
ATOM 880 C C . ALA A 1 111 ? -10.422 16.977 24.299 1.00 51.59 111 ALA A C 1
ATOM 882 O O . ALA A 1 111 ? -10.726 18.118 23.963 1.00 51.59 111 ALA A O 1
ATOM 883 N N . ALA A 1 112 ? -10.699 16.518 25.519 1.00 43.47 112 ALA A N 1
ATOM 884 C CA . ALA A 1 112 ? -10.818 17.409 26.654 1.00 43.47 112 ALA A CA 1
ATOM 885 C C . ALA A 1 112 ? -9.389 17.830 26.989 1.00 43.47 112 ALA A C 1
ATOM 887 O O . ALA A 1 112 ? -8.539 17.000 27.307 1.00 43.47 112 ALA A O 1
ATOM 888 N N . VAL A 1 113 ? -9.132 19.120 26.825 1.00 50.69 113 VAL A N 1
ATOM 889 C CA . VAL A 1 113 ? -7.873 19.799 27.105 1.00 50.69 113 VAL A CA 1
ATOM 890 C C . VAL A 1 113 ? -7.497 19.587 28.572 1.00 50.69 113 VAL A C 1
ATOM 892 O O . VAL A 1 113 ? -7.836 20.384 29.437 1.00 50.69 113 VAL A O 1
ATOM 895 N N . SER A 1 114 ? -6.784 18.509 28.874 1.00 43.41 114 SER A N 1
ATOM 896 C CA . SER A 1 114 ? -5.979 18.405 30.085 1.00 43.41 114 SER A CA 1
ATOM 897 C C . SER A 1 114 ? -4.552 18.798 29.721 1.00 43.41 114 SER A C 1
ATOM 899 O O . SER A 1 114 ? -3.668 17.965 29.548 1.00 43.41 114 SER A O 1
ATOM 901 N N . HIS A 1 115 ? -4.348 20.109 29.563 1.00 45.97 115 HIS A N 1
ATOM 902 C CA . HIS A 1 115 ? -3.047 20.723 29.799 1.00 45.97 115 HIS A CA 1
ATOM 903 C C . HIS A 1 115 ? -2.677 20.438 31.253 1.00 45.97 115 HIS A C 1
ATOM 905 O O . HIS A 1 115 ? -3.236 21.086 32.129 1.00 45.97 115 HIS A O 1
ATOM 911 N N . CYS A 1 116 ? -1.845 19.419 31.481 1.00 40.12 116 CYS A N 1
ATOM 912 C CA . CYS A 1 116 ? -0.989 19.156 32.651 1.00 40.12 116 CYS A CA 1
ATOM 913 C C . CYS A 1 116 ? -0.701 17.642 32.689 1.00 40.12 116 CYS A C 1
ATOM 915 O O . CYS A 1 116 ? -1.421 16.888 33.337 1.00 40.12 116 CYS A O 1
ATOM 917 N N . GLY A 1 117 ? 0.321 17.184 31.966 1.00 44.75 117 GLY A N 1
ATOM 918 C CA . GLY A 1 117 ? 0.771 15.788 31.992 1.00 44.75 117 GLY A CA 1
ATOM 919 C C . GLY A 1 117 ? 1.389 15.376 30.660 1.00 44.75 117 GLY A C 1
ATOM 920 O O . GLY A 1 117 ? 0.810 15.651 29.613 1.00 44.75 117 GLY A O 1
ATOM 921 N N . ASN A 1 118 ? 2.578 14.777 30.710 1.00 43.44 118 ASN A N 1
ATOM 922 C CA . ASN A 1 118 ? 3.410 14.397 29.566 1.00 43.44 118 ASN A CA 1
ATOM 923 C C . ASN A 1 118 ? 2.591 13.735 28.441 1.00 43.44 118 ASN A C 1
ATOM 925 O O . ASN A 1 118 ? 2.121 12.606 28.577 1.00 43.44 118 ASN A O 1
ATOM 929 N N . ALA A 1 119 ? 2.430 14.436 27.314 1.00 49.53 119 ALA A N 1
ATOM 930 C CA . ALA A 1 119 ? 1.668 13.957 26.158 1.00 49.53 119 ALA A CA 1
ATOM 931 C C . ALA A 1 119 ? 2.259 12.676 25.532 1.00 49.53 119 ALA A C 1
ATOM 933 O O . ALA A 1 119 ? 1.537 11.902 24.911 1.00 49.53 119 ALA A O 1
ATOM 934 N N . GLU A 1 120 ? 3.548 12.415 25.749 1.00 48.72 120 GLU A N 1
ATOM 935 C CA . GLU A 1 120 ? 4.282 11.285 25.165 1.00 48.72 120 GLU A CA 1
ATOM 936 C C . GLU A 1 120 ? 3.950 9.929 25.827 1.00 48.72 120 GLU A C 1
ATOM 938 O O . GLU A 1 120 ? 3.946 8.882 25.171 1.00 48.72 120 GLU A O 1
ATOM 943 N N . GLU A 1 121 ? 3.583 9.928 27.113 1.00 47.81 121 GLU A N 1
ATOM 944 C CA . GLU A 1 121 ? 3.228 8.703 27.851 1.00 47.81 121 GLU A CA 1
ATOM 945 C C . GLU A 1 121 ? 1.810 8.211 27.504 1.00 47.81 121 GLU A C 1
ATOM 947 O O . GLU A 1 121 ? 1.541 7.007 27.497 1.00 47.81 121 GLU A O 1
ATOM 952 N N . ALA A 1 122 ? 0.900 9.125 27.147 1.00 50.09 122 ALA A N 1
ATOM 953 C CA . ALA A 1 122 ? -0.486 8.800 26.807 1.00 50.09 122 AL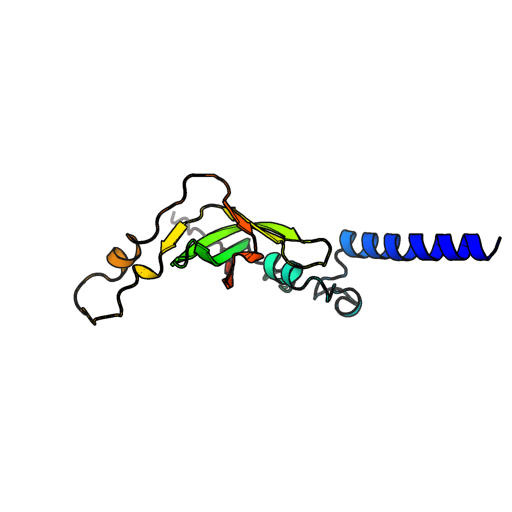A A CA 1
ATOM 954 C C . ALA A 1 122 ? -0.653 8.191 25.400 1.00 50.09 122 ALA A C 1
ATOM 956 O O . ALA A 1 122 ? -1.637 7.484 25.152 1.00 50.09 122 ALA A O 1
ATOM 957 N N . GLU A 1 123 ? 0.284 8.457 24.484 1.00 55.78 123 GLU A N 1
ATOM 958 C CA . GLU A 1 123 ? 0.277 7.911 23.122 1.00 55.78 123 GLU A CA 1
ATOM 959 C C . GLU A 1 123 ? 0.899 6.512 23.049 1.00 55.78 123 GLU A C 1
ATOM 961 O O . GLU A 1 123 ? 0.391 5.649 22.329 1.00 55.78 123 GLU A O 1
ATOM 966 N N . SER A 1 124 ? 1.936 6.253 23.850 1.00 55.41 124 SER A N 1
ATOM 967 C CA . SER A 1 124 ? 2.694 4.996 23.827 1.00 55.41 124 SER A CA 1
ATOM 968 C C . SER A 1 124 ? 1.874 3.777 24.285 1.00 55.41 124 SER A C 1
ATOM 970 O O . SER A 1 124 ? 2.093 2.669 23.806 1.00 55.41 124 SER A O 1
ATOM 972 N N . GLY A 1 125 ? 0.875 3.966 25.157 1.00 61.59 125 GLY A N 1
ATOM 973 C CA . GLY A 1 125 ? 0.047 2.876 25.698 1.00 61.59 125 GLY A CA 1
ATOM 974 C C . GLY A 1 125 ? -1.127 2.410 24.821 1.00 61.59 125 GLY A C 1
ATOM 975 O O . GLY A 1 125 ? -1.847 1.496 25.220 1.00 61.59 125 GLY A O 1
ATOM 976 N N . ARG A 1 126 ? -1.372 3.042 23.662 1.00 72.69 126 ARG A N 1
ATOM 977 C CA . ARG A 1 126 ? -2.543 2.754 22.796 1.00 72.69 126 ARG A CA 1
ATOM 978 C C . ARG A 1 126 ? -2.215 1.962 21.534 1.00 72.69 126 ARG A C 1
ATOM 980 O O . ARG A 1 126 ? -3.123 1.605 20.783 1.00 72.69 126 ARG A O 1
ATOM 987 N N . PHE A 1 127 ? -0.933 1.734 21.278 1.00 78.56 127 PHE A N 1
ATOM 988 C CA . PHE A 1 127 ? -0.468 0.925 20.164 1.00 78.56 127 PHE A CA 1
ATOM 989 C C . PHE A 1 127 ? -0.162 -0.471 20.677 1.00 78.56 127 PHE A C 1
ATOM 991 O O . PHE A 1 127 ? 0.751 -0.672 21.473 1.00 78.56 127 PHE A O 1
ATOM 998 N N . TYR A 1 128 ? -0.947 -1.437 20.220 1.00 84.25 128 TYR A N 1
ATOM 999 C CA . TYR A 1 128 ? -0.757 -2.832 20.581 1.00 84.25 128 TYR A CA 1
ATOM 1000 C C . TYR A 1 128 ? 0.026 -3.505 19.454 1.00 84.25 128 TYR A C 1
ATOM 1002 O O . TYR A 1 128 ? -0.465 -3.501 18.320 1.00 84.25 128 TYR A O 1
ATOM 1010 N N . PRO A 1 129 ? 1.223 -4.060 19.709 1.00 85.19 129 PRO A N 1
ATOM 1011 C CA . PRO A 1 129 ? 1.900 -4.864 18.705 1.00 85.19 129 PRO A CA 1
ATOM 1012 C C . PRO A 1 129 ? 1.039 -6.079 18.361 1.00 85.19 129 PRO A C 1
ATOM 1014 O O . PRO A 1 129 ? 0.266 -6.578 19.184 1.00 85.19 129 PRO A O 1
ATOM 1017 N N . ILE A 1 130 ? 1.137 -6.515 17.114 1.00 86.06 130 ILE A N 1
ATOM 1018 C CA . ILE A 1 130 ? 0.541 -7.767 16.668 1.00 86.06 130 ILE A CA 1
ATOM 1019 C C . ILE A 1 130 ? 1.647 -8.810 16.677 1.00 86.06 130 ILE A C 1
ATOM 1021 O O . ILE A 1 130 ? 2.684 -8.608 16.051 1.00 86.06 130 ILE A O 1
ATOM 1025 N N . ASP A 1 131 ? 1.412 -9.918 17.373 1.00 82.81 131 ASP A N 1
ATOM 1026 C CA . ASP A 1 131 ? 2.333 -11.047 17.357 1.00 82.81 131 ASP A CA 1
ATOM 1027 C C . ASP A 1 131 ? 2.317 -11.707 15.970 1.00 82.81 131 ASP A C 1
ATOM 1029 O O . ASP A 1 131 ? 1.265 -12.122 15.474 1.00 82.81 131 ASP A O 1
ATOM 1033 N N . GLY A 1 132 ? 3.490 -11.789 15.342 1.00 85.06 132 GLY A N 1
ATOM 1034 C CA . GLY A 1 132 ? 3.690 -12.379 14.020 1.00 85.06 132 GLY A CA 1
ATOM 1035 C C . GLY A 1 132 ? 4.684 -11.589 13.171 1.00 85.06 132 GLY A C 1
ATOM 1036 O O . GLY A 1 132 ? 4.872 -10.390 13.362 1.00 85.06 132 GLY A O 1
ATOM 1037 N N . ASP A 1 133 ? 5.316 -12.268 12.216 1.00 88.31 133 ASP A N 1
ATOM 1038 C CA . ASP A 1 133 ? 6.316 -11.644 11.341 1.00 88.31 133 ASP A CA 1
ATOM 1039 C C . ASP A 1 133 ? 5.665 -10.791 10.241 1.00 88.31 133 ASP A C 1
ATOM 1041 O O . ASP A 1 133 ? 6.166 -9.723 9.891 1.00 88.31 133 ASP A O 1
ATOM 1045 N N . TYR A 1 134 ? 4.513 -11.241 9.728 1.00 92.19 134 TYR A N 1
ATOM 1046 C CA . TYR A 1 134 ? 3.803 -10.613 8.615 1.00 92.19 134 TYR A CA 1
ATOM 1047 C C . TYR A 1 134 ? 2.307 -10.495 8.903 1.00 92.19 134 TYR A C 1
ATOM 1049 O O . TYR A 1 134 ? 1.653 -11.466 9.288 1.00 92.19 134 TYR A O 1
ATOM 1057 N N . LEU A 1 135 ? 1.743 -9.322 8.625 1.00 93.56 135 LEU A N 1
ATOM 1058 C CA . LEU A 1 135 ? 0.305 -9.092 8.591 1.00 93.56 135 LEU A CA 1
ATOM 1059 C C . LEU A 1 135 ? -0.141 -8.861 7.150 1.00 93.56 135 LEU A C 1
ATOM 1061 O O . LEU A 1 135 ? 0.325 -7.937 6.486 1.00 93.56 135 LEU A O 1
ATOM 1065 N N . VAL A 1 136 ? -1.100 -9.661 6.693 1.00 94.44 136 VAL A N 1
ATOM 1066 C CA . VAL A 1 136 ? -1.689 -9.522 5.358 1.00 94.44 136 VAL A CA 1
ATOM 1067 C C . VAL A 1 136 ? -3.049 -8.842 5.474 1.00 94.44 136 VAL A C 1
ATOM 1069 O O . VAL A 1 136 ? -3.942 -9.353 6.148 1.00 94.44 136 VAL A O 1
ATOM 1072 N N . ILE A 1 137 ? -3.221 -7.709 4.794 1.00 93.25 137 ILE A N 1
ATOM 1073 C CA . ILE A 1 137 ? -4.480 -6.956 4.756 1.00 93.25 137 ILE A CA 1
ATOM 1074 C C . ILE A 1 137 ? -4.987 -6.926 3.317 1.00 93.25 137 ILE A C 1
ATOM 1076 O O . ILE A 1 137 ? -4.263 -6.517 2.407 1.00 93.25 137 ILE A O 1
ATOM 1080 N N . ARG A 1 138 ? -6.241 -7.335 3.102 1.00 93.75 138 ARG A N 1
ATOM 1081 C CA . ARG A 1 138 ? -6.905 -7.175 1.802 1.00 93.75 138 ARG A CA 1
ATOM 1082 C C . ARG A 1 138 ? -7.311 -5.726 1.603 1.00 93.75 138 ARG A C 1
ATOM 1084 O O . ARG A 1 138 ? -7.924 -5.129 2.484 1.00 93.75 138 ARG A O 1
ATOM 1091 N N . TYR A 1 139 ? -7.032 -5.185 0.426 1.00 91.44 139 TYR A N 1
ATOM 1092 C CA . TYR A 1 139 ? -7.362 -3.809 0.080 1.00 91.44 139 TYR A CA 1
ATOM 1093 C C . TYR A 1 139 ? -8.876 -3.555 0.071 1.00 91.44 139 TYR A C 1
ATOM 1095 O O . TYR A 1 139 ? -9.304 -2.469 0.443 1.00 91.44 139 TYR A O 1
ATOM 1103 N N . SER A 1 140 ? -9.693 -4.571 -0.241 1.00 90.94 140 SER A N 1
ATOM 1104 C CA . SER A 1 140 ? -11.164 -4.493 -0.159 1.00 90.94 140 SER A CA 1
ATOM 1105 C C . SER A 1 140 ? -11.686 -4.099 1.224 1.00 90.94 140 SER A C 1
ATOM 1107 O O . SER A 1 140 ? -12.772 -3.534 1.338 1.00 90.94 140 SER A O 1
ATOM 1109 N N . ASP A 1 141 ? -10.916 -4.414 2.265 1.00 91.12 141 ASP A N 1
ATOM 1110 C CA . ASP A 1 141 ? -11.293 -4.217 3.662 1.00 91.12 141 ASP A CA 1
ATOM 1111 C C . ASP A 1 141 ? -10.700 -2.893 4.210 1.00 91.12 141 ASP A C 1
ATOM 1113 O O . ASP A 1 141 ? -11.049 -2.444 5.306 1.00 91.12 141 ASP A O 1
ATOM 1117 N N . VAL A 1 142 ? -9.832 -2.230 3.431 1.00 92.00 142 VAL A N 1
ATOM 1118 C CA . VAL A 1 142 ? -9.191 -0.951 3.762 1.00 92.00 142 VAL A CA 1
ATOM 1119 C C . VAL A 1 142 ? -10.095 0.212 3.353 1.00 92.00 142 VAL A C 1
ATOM 1121 O O . VAL A 1 142 ? -10.489 0.345 2.199 1.00 92.00 142 VAL A O 1
ATOM 1124 N N . LYS A 1 143 ? -10.386 1.111 4.296 1.00 91.81 143 LYS A N 1
ATOM 1125 C CA . LYS A 1 143 ? -11.121 2.361 4.034 1.00 91.81 143 LYS A CA 1
ATOM 1126 C C . LYS A 1 143 ? -10.214 3.488 3.574 1.00 91.81 143 LYS A C 1
ATOM 1128 O O . LYS A 1 143 ? -10.553 4.215 2.647 1.00 91.81 143 LYS A O 1
ATOM 1133 N N . THR A 1 144 ? -9.068 3.620 4.232 1.00 91.38 144 THR A N 1
ATOM 1134 C CA . THR A 1 144 ? -8.098 4.681 3.964 1.00 91.38 144 THR A CA 1
ATOM 1135 C C . THR A 1 144 ? -6.698 4.106 4.069 1.00 91.38 144 THR A C 1
ATOM 1137 O O . THR A 1 144 ? -6.400 3.378 5.017 1.00 91.38 144 THR A O 1
ATOM 1140 N N . LEU A 1 145 ? -5.842 4.459 3.111 1.00 92.56 145 LEU A N 1
ATOM 1141 C CA . LEU A 1 145 ? -4.441 4.059 3.052 1.00 92.56 145 LEU A CA 1
ATOM 1142 C C . LEU A 1 145 ? -3.569 5.314 2.997 1.00 92.56 145 LEU A C 1
ATOM 1144 O O . LEU A 1 145 ? -3.685 6.108 2.066 1.00 92.56 145 LEU A O 1
ATOM 1148 N N . ASN A 1 146 ? -2.692 5.483 3.978 1.00 92.94 146 ASN A N 1
ATOM 1149 C CA . ASN A 1 146 ? -1.660 6.510 3.982 1.00 92.94 146 ASN A CA 1
ATOM 1150 C C . ASN A 1 146 ? -0.287 5.860 3.780 1.00 92.94 146 ASN A C 1
ATOM 1152 O O . ASN A 1 146 ? 0.022 4.851 4.419 1.00 92.94 146 ASN A O 1
ATOM 1156 N N . VAL A 1 147 ? 0.531 6.449 2.910 1.00 91.50 147 VAL A N 1
ATOM 1157 C CA . VAL A 1 147 ? 1.863 5.952 2.549 1.00 91.50 147 VAL A CA 1
ATOM 1158 C C . VAL A 1 147 ? 2.888 7.019 2.908 1.00 91.50 147 VAL A C 1
ATOM 1160 O O . VAL A 1 147 ? 2.812 8.149 2.434 1.00 91.50 147 VAL A O 1
ATOM 1163 N N . GLN A 1 148 ? 3.847 6.659 3.754 1.00 90.62 148 GLN A N 1
ATOM 1164 C CA . GLN A 1 148 ? 4.929 7.524 4.200 1.00 90.62 148 GLN A CA 1
ATOM 1165 C C . GLN A 1 148 ? 6.268 6.967 3.717 1.00 90.62 148 GLN A C 1
ATOM 1167 O O . GLN A 1 148 ? 6.617 5.820 3.984 1.00 90.62 148 GLN A O 1
ATOM 1172 N N . PHE A 1 149 ? 7.042 7.809 3.043 1.00 90.94 149 PHE A N 1
ATOM 1173 C CA . PHE A 1 149 ? 8.393 7.492 2.598 1.00 90.94 149 PHE A CA 1
ATOM 1174 C C . PHE A 1 149 ? 9.402 7.922 3.663 1.00 90.94 149 PHE A C 1
ATOM 1176 O O . PHE A 1 149 ? 9.389 9.073 4.097 1.00 90.94 149 PHE A O 1
ATOM 1183 N N . ILE A 1 150 ? 10.261 7.001 4.095 1.00 87.31 150 ILE A N 1
ATOM 1184 C CA . ILE A 1 150 ? 11.282 7.248 5.114 1.00 87.31 150 ILE A CA 1
ATOM 1185 C C . ILE A 1 150 ? 12.656 7.148 4.456 1.00 87.31 150 ILE A C 1
ATOM 1187 O O . ILE A 1 150 ? 12.964 6.165 3.779 1.00 87.31 150 ILE A O 1
ATOM 1191 N N . LYS A 1 151 ? 13.478 8.178 4.675 1.00 87.88 151 LYS A N 1
ATOM 1192 C CA . LYS A 1 151 ? 14.878 8.233 4.258 1.00 87.88 151 LYS A CA 1
ATOM 1193 C C . LYS A 1 151 ? 15.768 8.273 5.494 1.00 87.88 151 LYS A C 1
ATOM 1195 O O . LYS A 1 151 ? 15.594 9.135 6.356 1.00 87.88 151 LYS A O 1
ATOM 1200 N N . LEU A 1 152 ? 16.704 7.343 5.583 1.00 84.81 152 LEU A N 1
ATOM 1201 C CA . LEU A 1 152 ? 17.675 7.254 6.657 1.00 84.81 152 LEU A CA 1
ATOM 1202 C C . LEU A 1 152 ? 18.851 8.162 6.305 1.00 84.81 152 LEU A C 1
ATOM 1204 O O . LEU A 1 152 ? 19.601 7.915 5.363 1.00 84.81 152 LEU A O 1
ATOM 1208 N N . THR A 1 153 ? 19.016 9.245 7.063 1.00 82.12 153 THR A N 1
ATOM 1209 C CA . THR A 1 153 ? 20.245 10.033 6.982 1.00 82.12 153 THR A CA 1
ATOM 1210 C C . THR A 1 153 ? 21.303 9.366 7.855 1.00 82.12 153 THR A C 1
ATOM 1212 O O . THR A 1 153 ? 21.105 9.175 9.055 1.00 82.12 153 THR A O 1
ATOM 1215 N N . SER A 1 154 ? 22.426 8.971 7.257 1.00 73.56 154 SER A N 1
ATOM 1216 C CA . SER A 1 154 ? 23.598 8.536 8.014 1.00 73.56 154 SER A CA 1
ATOM 1217 C C . SER A 1 154 ? 24.169 9.756 8.735 1.00 73.56 154 SER A C 1
ATOM 1219 O O . SER A 1 154 ? 24.858 10.567 8.115 1.00 73.56 154 SER A O 1
ATOM 1221 N N . SER A 1 155 ? 23.894 9.901 10.032 1.00 65.25 155 SER A N 1
ATOM 1222 C CA . SER A 1 155 ? 24.625 10.862 10.860 1.00 65.25 155 SER A CA 1
ATOM 1223 C C . SER A 1 155 ? 26.085 10.403 10.943 1.00 65.25 155 SER A C 1
ATOM 1225 O O . SER A 1 155 ? 26.314 9.256 11.339 1.00 65.25 155 SER A O 1
ATOM 1227 N N . PRO A 1 156 ? 27.082 11.221 10.554 1.00 64.50 156 PRO A N 1
ATOM 1228 C CA . PRO A 1 156 ? 28.471 10.849 10.764 1.00 64.50 156 PRO A CA 1
ATOM 1229 C C . PRO A 1 156 ? 28.692 10.714 12.273 1.00 64.50 156 PRO A C 1
ATOM 1231 O O . PRO A 1 156 ? 28.531 11.674 13.023 1.00 64.50 156 PRO A O 1
ATOM 1234 N N . MET A 1 157 ? 29.015 9.501 12.724 1.00 55.81 157 MET A N 1
ATOM 1235 C CA . MET A 1 157 ? 29.508 9.278 14.076 1.00 55.81 157 MET A CA 1
ATOM 1236 C C . MET A 1 157 ? 30.826 10.040 14.210 1.00 55.81 157 MET A C 1
ATOM 1238 O O . MET A 1 157 ? 31.849 9.627 13.667 1.00 55.81 157 MET A O 1
ATOM 1242 N N . THR A 1 158 ? 30.786 11.185 14.885 1.00 53.50 158 THR A N 1
ATOM 1243 C CA . THR A 1 158 ? 31.981 11.891 15.334 1.00 53.50 158 THR A CA 1
ATOM 1244 C C . THR A 1 158 ? 32.670 10.998 16.359 1.00 53.50 158 THR A C 1
ATOM 1246 O O . THR A 1 158 ? 32.257 10.927 17.513 1.00 53.50 158 THR A O 1
ATOM 1249 N N . THR A 1 159 ? 33.687 10.260 15.921 1.00 52.97 159 THR A N 1
ATOM 1250 C CA . THR A 1 159 ? 34.673 9.650 16.812 1.00 52.97 159 THR A CA 1
ATOM 1251 C C . THR A 1 159 ? 35.427 10.795 17.483 1.00 52.97 159 THR A C 1
ATOM 1253 O O . THR A 1 159 ? 36.348 11.357 16.892 1.00 52.97 159 THR A O 1
ATOM 1256 N N . GLU A 1 160 ? 34.999 11.195 18.679 1.00 51.69 160 GLU A N 1
ATOM 1257 C CA . GLU A 1 160 ? 35.851 11.979 19.570 1.00 51.69 160 GLU A CA 1
ATOM 1258 C C . GLU A 1 160 ? 36.983 11.064 20.058 1.00 51.69 160 GLU A C 1
ATOM 1260 O O . GLU A 1 160 ? 36.739 9.954 20.540 1.00 51.69 160 GLU A O 1
ATOM 1265 N N . ALA A 1 161 ? 38.214 11.512 19.805 1.00 48.59 161 ALA A N 1
ATOM 1266 C CA . ALA A 1 161 ? 39.471 10.864 20.164 1.00 48.59 161 ALA A CA 1
ATOM 1267 C C . ALA A 1 161 ? 39.960 11.326 21.540 1.00 48.59 161 ALA A C 1
ATOM 1269 O O . ALA A 1 161 ? 39.683 12.496 21.894 1.00 48.59 161 ALA A O 1
#

Secondary structure (DSSP, 8-state):
-HHHHHHHHHHHHHHHHHHHHHHHTTTSTTSTTHHHH--TT-HHHHHHHTTTS-TTT--SEEEEEEEEEETTEEEEEEEEEEEEEE-TTSSEEEEEEEEEEEEEGGG--------SS-HHHHHHTT-EEPSSS-EEEEGGGEEEEEEEEE-----------

pLDDT: mean 77.37, std 14.8, range [40.12, 95.19]